Protein AF-A0A1M5Y3I9-F1 (afdb_monomer_lite)

Radius of gyration: 26.67 Å; chains: 1; bounding box: 67×43×31 Å

Secondary structure (DSSP, 8-state):
---HHHHHHHHHHHH---HHHHHHHHHHHHHHHTT-S--HHHHHHS---TT-PPP-----------S-----

Structure (mmCIF, N/CA/C/O backbone):
data_AF-A0A1M5Y3I9-F1
#
_entry.id   AF-A0A1M5Y3I9-F1
#
loop_
_atom_site.group_PDB
_atom_site.id
_atom_site.type_symbol
_atom_site.label_atom_id
_atom_site.label_alt_id
_atom_site.label_comp_id
_atom_site.label_asym_id
_atom_site.label_entity_id
_atom_site.label_seq_id
_atom_site.pdbx_PDB_ins_code
_atom_site.Cartn_x
_atom_site.Cartn_y
_atom_site.Cartn_z
_atom_site.occupancy
_atom_site.B_iso_or_equiv
_atom_site.auth_seq_id
_atom_site.auth_comp_id
_atom_site.auth_asym_id
_atom_site.auth_atom_id
_atom_site.pdbx_PDB_model_num
ATOM 1 N N . MET A 1 1 ? 0.371 -3.465 -17.161 1.00 52.72 1 MET A N 1
ATOM 2 C CA . MET A 1 1 ? 1.266 -4.394 -16.439 1.00 52.72 1 MET A CA 1
ATOM 3 C C . MET A 1 1 ? 0.696 -4.587 -15.049 1.00 52.72 1 MET A C 1
ATOM 5 O O . MET A 1 1 ? 0.488 -3.592 -14.373 1.00 52.72 1 MET A O 1
ATOM 9 N N . SER A 1 2 ? 0.353 -5.816 -14.663 1.00 68.25 2 SER A N 1
ATOM 10 C CA . SER A 1 2 ? -0.157 -6.102 -13.312 1.00 68.25 2 SER A CA 1
ATOM 11 C C . SER A 1 2 ? 1.017 -6.079 -12.338 1.00 68.25 2 SER A C 1
ATOM 13 O O . SER A 1 2 ? 1.945 -6.871 -12.503 1.00 68.25 2 SER A O 1
ATOM 15 N N . ASN A 1 3 ? 1.015 -5.185 -11.347 1.00 85.56 3 ASN A N 1
ATOM 16 C CA . ASN A 1 3 ? 2.046 -5.183 -10.314 1.00 85.56 3 ASN A CA 1
ATOM 17 C C . ASN A 1 3 ? 1.623 -6.121 -9.173 1.00 85.56 3 ASN A C 1
ATOM 19 O O . ASN A 1 3 ? 0.832 -5.750 -8.306 1.00 85.56 3 ASN A O 1
ATOM 23 N N . ALA A 1 4 ? 2.180 -7.336 -9.148 1.00 89.81 4 ALA A N 1
ATOM 24 C CA . ALA A 1 4 ? 1.863 -8.350 -8.135 1.00 89.81 4 ALA A CA 1
ATOM 25 C C . ALA A 1 4 ? 2.022 -7.838 -6.687 1.00 89.81 4 ALA A C 1
ATOM 27 O O . ALA A 1 4 ? 1.324 -8.288 -5.773 1.00 89.81 4 ALA A O 1
ATOM 28 N N . ARG A 1 5 ? 2.916 -6.865 -6.464 1.00 89.69 5 ARG A N 1
ATOM 29 C CA . ARG A 1 5 ? 3.125 -6.250 -5.152 1.00 89.69 5 ARG A CA 1
ATOM 30 C C . ARG A 1 5 ? 1.987 -5.302 -4.775 1.00 89.69 5 ARG A C 1
ATOM 32 O O . ARG A 1 5 ? 1.531 -5.343 -3.632 1.00 89.69 5 ARG A O 1
ATOM 39 N N . ALA A 1 6 ? 1.485 -4.514 -5.726 1.00 93.94 6 ALA A N 1
ATOM 40 C CA . ALA A 1 6 ? 0.299 -3.688 -5.514 1.00 93.94 6 ALA A CA 1
ATOM 41 C C . ALA A 1 6 ? -0.924 -4.556 -5.178 1.00 93.94 6 ALA A C 1
ATOM 43 O O . ALA A 1 6 ? -1.644 -4.274 -4.219 1.00 93.94 6 ALA A O 1
ATOM 44 N N . ASP A 1 7 ? -1.100 -5.677 -5.884 1.00 94.88 7 ASP A N 1
ATOM 45 C CA . ASP A 1 7 ? -2.189 -6.623 -5.613 1.00 94.88 7 ASP A CA 1
ATOM 46 C C . ASP A 1 7 ? -2.092 -7.237 -4.213 1.00 94.88 7 ASP A C 1
ATOM 48 O O . ASP A 1 7 ? -3.102 -7.370 -3.515 1.00 94.88 7 ASP A O 1
ATOM 52 N N . ARG A 1 8 ? -0.875 -7.559 -3.755 1.00 95.50 8 ARG A N 1
ATOM 53 C CA . ARG A 1 8 ? -0.640 -8.029 -2.384 1.00 95.50 8 ARG A CA 1
ATOM 54 C C . ARG A 1 8 ? -1.039 -6.977 -1.350 1.00 95.50 8 ARG A C 1
ATOM 56 O O . ARG A 1 8 ? -1.740 -7.315 -0.398 1.00 95.50 8 ARG A O 1
ATOM 63 N N . TYR A 1 9 ? -0.631 -5.721 -1.528 1.00 96.38 9 TYR A N 1
ATOM 64 C CA . TYR A 1 9 ? -0.977 -4.652 -0.587 1.00 96.38 9 TYR A CA 1
ATOM 65 C C . TYR A 1 9 ? -2.481 -4.373 -0.544 1.00 96.38 9 TYR A C 1
ATOM 67 O O . TYR A 1 9 ? -3.030 -4.216 0.542 1.00 96.38 9 TYR A O 1
ATOM 75 N N . ARG A 1 10 ? -3.182 -4.439 -1.682 1.00 97.25 10 ARG A N 1
ATOM 76 C CA . ARG A 1 10 ? -4.653 -4.331 -1.721 1.00 97.25 10 ARG A CA 1
ATOM 77 C C . ARG A 1 10 ? -5.351 -5.446 -0.953 1.00 97.25 10 ARG A C 1
ATOM 79 O O . ARG A 1 10 ? -6.335 -5.192 -0.264 1.00 97.25 10 ARG A O 1
ATOM 86 N N . ARG A 1 11 ? -4.865 -6.687 -1.068 1.00 98.00 11 ARG A N 1
ATOM 87 C CA . ARG A 1 11 ? -5.419 -7.823 -0.311 1.00 98.00 11 ARG A CA 1
ATOM 88 C C . ARG A 1 11 ? -5.200 -7.651 1.190 1.00 98.00 11 ARG A C 1
ATOM 90 O O . ARG A 1 11 ? -6.127 -7.898 1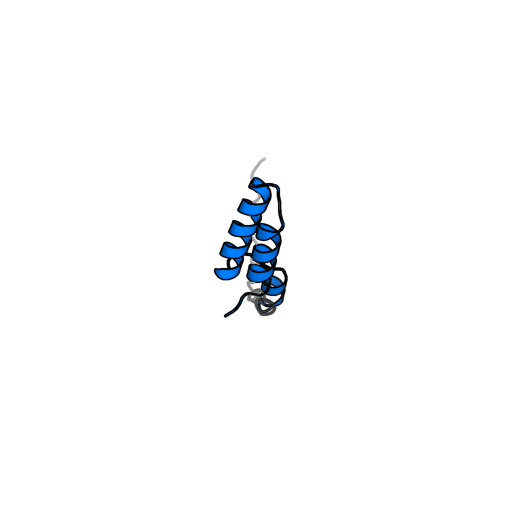.950 1.00 98.00 11 ARG A O 1
ATOM 97 N N . LEU A 1 12 ? -4.016 -7.188 1.597 1.00 98.19 12 LEU A N 1
ATOM 98 C CA . LEU A 1 12 ? -3.725 -6.885 3.000 1.00 98.19 12 LEU A CA 1
ATOM 99 C C . LEU A 1 12 ? -4.615 -5.755 3.528 1.00 98.19 12 LEU A C 1
ATOM 101 O O . LEU A 1 12 ? -5.182 -5.905 4.601 1.00 98.19 12 LEU A O 1
ATOM 105 N N . ALA A 1 13 ? -4.802 -4.677 2.760 1.00 98.12 13 ALA A N 1
ATOM 106 C CA . ALA A 1 13 ? -5.637 -3.546 3.170 1.00 98.12 13 ALA A CA 1
ATOM 107 C C . ALA A 1 13 ? -7.086 -3.968 3.457 1.00 98.12 13 ALA A C 1
ATOM 109 O O . ALA A 1 13 ? -7.681 -3.513 4.423 1.00 98.12 13 ALA A O 1
ATOM 110 N N . ARG A 1 14 ? -7.637 -4.891 2.655 1.00 97.94 14 ARG A N 1
ATOM 111 C CA . ARG A 1 14 ? -8.992 -5.439 2.854 1.00 97.94 14 ARG A CA 1
ATOM 112 C C . ARG A 1 14 ? -9.125 -6.325 4.093 1.00 97.94 14 ARG A C 1
ATOM 114 O O . ARG A 1 14 ? -10.228 -6.463 4.607 1.00 97.94 14 ARG A O 1
ATOM 121 N N . ALA A 1 15 ? -8.042 -6.977 4.508 1.00 98.19 15 ALA A N 1
ATOM 122 C CA . ALA A 1 15 ? -8.029 -7.864 5.669 1.00 98.19 15 ALA A CA 1
ATOM 123 C C . ALA A 1 15 ? -7.695 -7.126 6.978 1.00 98.19 15 ALA A C 1
ATOM 125 O O . ALA A 1 15 ? -7.901 -7.675 8.059 1.00 98.19 15 ALA A O 1
ATOM 126 N N . GLU A 1 16 ? -7.158 -5.911 6.884 1.00 98.06 16 GLU A N 1
ATOM 127 C CA . GLU A 1 16 ? -6.722 -5.110 8.021 1.00 98.06 16 GLU A CA 1
ATOM 128 C C . GLU A 1 16 ? -7.909 -4.392 8.681 1.00 98.06 16 GLU A C 1
ATOM 130 O O . GLU A 1 16 ? -8.735 -3.775 8.011 1.00 98.06 16 GLU A O 1
ATOM 135 N N . GLN A 1 17 ? -7.991 -4.483 10.010 1.00 97.69 17 GLN A N 1
ATOM 136 C CA . GLN A 1 17 ? -9.069 -3.869 10.796 1.00 97.69 17 GLN A CA 1
ATOM 137 C C . GLN A 1 17 ? -8.713 -2.443 11.220 1.00 97.69 17 GLN A C 1
ATOM 139 O O . GLN A 1 17 ? -9.594 -1.601 11.398 1.00 97.69 17 GLN A O 1
ATOM 144 N N . ASP A 1 18 ? -7.419 -2.161 11.382 1.00 98.44 18 ASP A N 1
ATOM 145 C CA . ASP A 1 18 ? -6.935 -0.824 11.689 1.00 98.44 18 ASP A CA 1
ATOM 146 C C . ASP A 1 18 ? -7.009 0.063 10.440 1.00 98.44 18 ASP A C 1
ATOM 148 O O . ASP A 1 18 ? -6.296 -0.138 9.453 1.00 98.44 18 ASP A O 1
ATOM 152 N N . LYS A 1 19 ? -7.857 1.093 10.503 1.00 97.88 19 LYS A N 1
ATOM 153 C CA . LYS A 1 19 ? -8.065 2.023 9.390 1.00 97.88 19 LYS A CA 1
ATOM 154 C C . LYS A 1 19 ? -6.771 2.708 8.941 1.00 97.88 19 LYS A C 1
ATOM 156 O O . LYS A 1 19 ? -6.539 2.834 7.744 1.00 97.88 19 LYS A O 1
ATOM 161 N N . ALA A 1 20 ? -5.922 3.139 9.873 1.00 98.19 20 ALA A N 1
ATOM 162 C CA . ALA A 1 20 ? -4.690 3.842 9.526 1.00 98.19 20 ALA A CA 1
ATOM 163 C C . ALA A 1 20 ? -3.708 2.914 8.798 1.00 98.19 20 ALA A C 1
ATOM 165 O O . ALA A 1 20 ? -3.052 3.328 7.838 1.00 98.19 20 ALA A O 1
ATOM 166 N N . LYS A 1 21 ? -3.639 1.642 9.208 1.00 97.75 21 LYS A N 1
ATOM 167 C CA . LYS A 1 21 ? -2.843 0.629 8.502 1.00 97.75 21 LYS A CA 1
ATOM 168 C C . LYS A 1 21 ? -3.427 0.288 7.134 1.00 97.75 21 LYS A C 1
ATOM 170 O O . LYS A 1 21 ? -2.664 0.189 6.173 1.00 97.75 21 LYS A O 1
ATOM 175 N N . ALA A 1 22 ? -4.747 0.152 7.019 1.00 98.50 22 ALA A N 1
ATOM 176 C CA . ALA A 1 22 ? -5.409 -0.079 5.737 1.00 98.50 22 ALA A CA 1
ATOM 177 C C . ALA A 1 22 ? -5.146 1.075 4.749 1.00 98.50 22 ALA A C 1
ATOM 179 O O . ALA A 1 22 ? -4.755 0.834 3.605 1.00 98.50 22 ALA A O 1
ATOM 180 N N . ASP A 1 23 ? -5.250 2.324 5.211 1.00 98.25 23 ASP A N 1
ATOM 181 C CA . ASP A 1 23 ? -4.959 3.521 4.412 1.00 98.25 23 ASP A CA 1
ATOM 182 C C . ASP A 1 23 ? -3.488 3.568 3.967 1.00 98.25 23 ASP A C 1
ATOM 184 O O . ASP A 1 23 ? -3.181 3.920 2.824 1.00 98.25 23 ASP A O 1
ATOM 188 N N . LEU A 1 24 ? -2.557 3.185 4.848 1.00 97.31 24 LEU A N 1
ATOM 189 C CA . LEU A 1 24 ? -1.141 3.064 4.497 1.00 97.31 24 LEU A CA 1
ATOM 190 C C . LEU A 1 24 ? -0.916 1.998 3.413 1.00 97.31 24 LEU A C 1
ATOM 192 O O . LEU A 1 24 ? -0.190 2.246 2.451 1.00 97.31 24 LEU A O 1
ATOM 196 N N . LEU A 1 25 ? -1.546 0.828 3.540 1.00 97.44 25 LEU A N 1
ATOM 197 C CA . LEU A 1 25 ? -1.442 -0.257 2.560 1.00 97.44 25 LEU A CA 1
ATOM 198 C C . LEU A 1 25 ? -2.005 0.151 1.192 1.00 97.44 25 LEU A C 1
ATOM 200 O O . LEU A 1 25 ? -1.416 -0.196 0.168 1.00 97.44 25 LEU A O 1
ATOM 204 N N . HIS A 1 26 ? -3.086 0.932 1.162 1.00 97.38 26 HIS A N 1
ATOM 205 C CA . HIS A 1 26 ? -3.607 1.506 -0.078 1.00 97.38 26 HIS A CA 1
ATOM 206 C C . HIS A 1 26 ? -2.603 2.447 -0.749 1.00 97.38 26 HIS A C 1
ATOM 208 O O . HIS A 1 26 ? -2.299 2.257 -1.926 1.00 97.38 26 HIS A O 1
ATOM 214 N N . LYS A 1 27 ? -1.999 3.377 0.003 1.00 96.06 27 LYS A N 1
ATOM 215 C CA . LYS A 1 27 ? -0.955 4.272 -0.530 1.00 96.06 27 LYS A CA 1
ATOM 216 C C . LYS A 1 27 ? 0.229 3.487 -1.093 1.00 96.06 27 LYS A C 1
ATOM 218 O O . LYS A 1 27 ? 0.691 3.772 -2.190 1.00 96.06 27 LYS A O 1
ATOM 223 N N . LEU A 1 28 ? 0.692 2.456 -0.383 1.00 94.19 28 LEU A N 1
ATOM 224 C CA . LEU A 1 28 ? 1.777 1.597 -0.869 1.00 94.19 28 LEU A CA 1
ATOM 225 C C . LEU A 1 28 ? 1.411 0.871 -2.170 1.00 94.19 28 LEU A C 1
ATOM 227 O O . LEU A 1 28 ? 2.267 0.715 -3.040 1.00 94.19 28 LEU A O 1
ATOM 231 N N . ALA A 1 29 ? 0.161 0.427 -2.322 1.00 94.50 29 ALA A N 1
ATOM 232 C CA . ALA A 1 29 ? -0.300 -0.183 -3.565 1.00 94.50 29 ALA A CA 1
ATOM 233 C C . ALA A 1 29 ? -0.265 0.813 -4.735 1.00 94.50 29 ALA A C 1
ATOM 235 O O . ALA A 1 29 ? 0.231 0.464 -5.806 1.00 94.50 29 ALA A O 1
ATOM 236 N N . ASP A 1 30 ? -0.723 2.047 -4.517 1.00 93.56 30 ASP A N 1
ATOM 237 C CA . ASP A 1 30 ? -0.739 3.096 -5.543 1.00 93.56 30 ASP A CA 1
ATOM 238 C C . ASP A 1 30 ? 0.680 3.477 -5.987 1.00 93.56 30 ASP A C 1
ATOM 240 O O . ASP A 1 30 ? 0.961 3.579 -7.182 1.00 93.56 30 ASP A O 1
ATOM 244 N N . GLU A 1 31 ? 1.610 3.608 -5.039 1.00 92.69 31 GLU A N 1
ATOM 245 C CA . GLU A 1 31 ? 3.019 3.879 -5.343 1.00 92.69 31 GLU A CA 1
ATOM 246 C C . GLU A 1 31 ? 3.703 2.702 -6.066 1.00 92.69 31 GLU A C 1
ATOM 248 O O . GLU A 1 31 ? 4.581 2.907 -6.909 1.00 92.69 31 GLU A O 1
ATOM 253 N N . CYS A 1 32 ? 3.294 1.456 -5.791 1.00 90.50 32 CYS A N 1
ATOM 254 C CA . CYS A 1 32 ? 3.757 0.290 -6.550 1.00 90.50 32 CYS A CA 1
ATOM 255 C C . CYS A 1 32 ? 3.258 0.323 -7.995 1.00 90.50 32 CYS A C 1
ATOM 257 O O . CYS A 1 32 ? 4.046 0.091 -8.911 1.00 90.50 32 CYS A O 1
ATOM 259 N N . ASP A 1 33 ? 1.976 0.612 -8.209 1.00 90.00 33 ASP A N 1
ATOM 260 C CA . ASP A 1 33 ? 1.380 0.675 -9.549 1.00 90.00 33 ASP A CA 1
ATOM 261 C C . ASP A 1 33 ? 1.991 1.783 -10.410 1.00 90.00 33 ASP A C 1
ATOM 263 O O . ASP A 1 33 ? 2.170 1.602 -11.613 1.00 90.00 33 ASP A O 1
ATOM 267 N N . ARG A 1 34 ? 2.384 2.899 -9.787 1.00 88.06 34 ARG A N 1
ATOM 268 C CA . ARG A 1 34 ? 3.124 3.988 -10.443 1.00 88.06 34 ARG A CA 1
ATOM 269 C C . ARG A 1 34 ? 4.597 3.656 -10.707 1.00 88.06 34 ARG A C 1
ATOM 271 O O . ARG A 1 34 ? 5.267 4.414 -11.400 1.00 88.06 34 ARG A O 1
ATOM 278 N N . GLY A 1 35 ? 5.114 2.560 -10.148 1.00 84.94 35 GLY A N 1
ATOM 279 C CA . GLY A 1 35 ? 6.529 2.190 -10.237 1.00 84.94 35 GLY A CA 1
ATOM 280 C C . GLY A 1 35 ? 7.463 3.076 -9.403 1.00 84.94 35 GLY A C 1
ATOM 281 O O . GLY A 1 35 ? 8.663 3.086 -9.652 1.00 84.94 35 GLY A O 1
ATOM 282 N N . LEU A 1 36 ? 6.933 3.821 -8.425 1.00 81.19 36 LEU A N 1
ATOM 283 C CA . LEU A 1 36 ? 7.682 4.806 -7.629 1.00 81.19 36 LEU A CA 1
ATOM 284 C C . LEU A 1 36 ? 8.346 4.200 -6.390 1.00 81.19 36 LEU A C 1
ATOM 286 O O . LEU A 1 36 ? 9.349 4.716 -5.894 1.00 81.19 36 LEU A O 1
ATOM 290 N N . LEU A 1 37 ? 7.814 3.085 -5.885 1.00 73.56 37 LEU A N 1
ATOM 291 C CA . LEU A 1 37 ? 8.424 2.378 -4.764 1.00 73.56 37 LEU A CA 1
ATOM 292 C C . LEU A 1 37 ? 9.706 1.677 -5.210 1.00 73.56 37 LEU A C 1
ATOM 294 O O . LEU A 1 37 ? 9.664 0.541 -5.693 1.00 73.56 37 LEU A O 1
ATOM 298 N N . CYS A 1 38 ? 10.824 2.361 -4.976 1.00 60.75 38 CYS A N 1
ATOM 299 C CA . CYS A 1 38 ? 12.181 1.880 -5.179 1.00 60.75 38 CYS A CA 1
ATOM 300 C C . CYS A 1 38 ? 12.375 0.514 -4.504 1.00 60.75 38 CYS A C 1
ATOM 302 O O . CYS A 1 38 ? 12.290 0.395 -3.280 1.00 60.75 38 CYS A O 1
ATOM 304 N N . THR A 1 39 ? 12.559 -0.540 -5.301 1.00 63.16 39 THR A N 1
ATOM 305 C CA . THR A 1 39 ? 12.807 -1.899 -4.805 1.00 63.16 39 THR A CA 1
ATOM 306 C C . THR A 1 39 ? 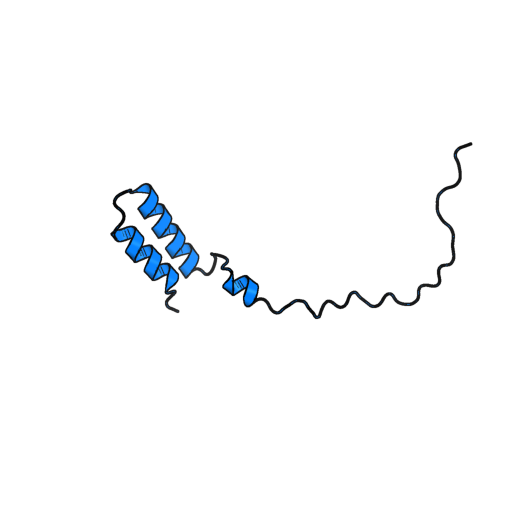14.286 -2.232 -4.861 1.00 63.16 39 THR A C 1
ATOM 308 O O . THR A 1 39 ? 15.027 -1.693 -5.681 1.00 63.16 39 THR A O 1
ATOM 311 N N . ALA A 1 40 ? 14.717 -3.180 -4.026 1.00 61.00 40 ALA A N 1
ATOM 312 C CA . ALA A 1 40 ? 16.044 -3.774 -4.156 1.00 61.00 40 ALA A CA 1
ATOM 313 C C . ALA A 1 40 ? 16.271 -4.347 -5.572 1.00 61.00 40 ALA A C 1
ATOM 315 O O . ALA A 1 40 ? 17.362 -4.209 -6.110 1.00 61.00 40 ALA A O 1
ATOM 316 N N . GLU A 1 41 ? 15.226 -4.875 -6.221 1.00 57.22 41 GLU A N 1
ATOM 317 C CA . GLU A 1 41 ? 15.282 -5.301 -7.627 1.00 57.22 41 GLU A CA 1
ATOM 318 C C . GLU A 1 41 ? 15.606 -4.148 -8.588 1.00 57.22 41 GLU A C 1
ATOM 320 O O . GLU A 1 41 ? 16.338 -4.367 -9.545 1.00 57.22 41 GLU A O 1
ATOM 325 N N . TRP A 1 42 ? 15.145 -2.914 -8.338 1.00 58.84 42 TRP A N 1
ATOM 326 C CA . TRP A 1 42 ? 15.537 -1.757 -9.153 1.00 58.84 42 TRP A CA 1
ATOM 327 C C . TRP A 1 42 ? 17.019 -1.415 -8.981 1.00 58.84 42 TRP A C 1
ATOM 329 O O . TRP A 1 42 ? 17.681 -1.099 -9.964 1.00 58.84 42 TRP A O 1
ATOM 339 N N . LEU A 1 43 ? 17.568 -1.534 -7.766 1.00 57.75 43 LEU A N 1
ATOM 340 C CA . LEU A 1 43 ? 19.005 -1.353 -7.526 1.00 57.75 43 LEU A CA 1
ATOM 341 C C . LEU A 1 43 ? 19.841 -2.447 -8.202 1.00 57.75 43 LEU A C 1
ATOM 343 O O . LEU A 1 43 ? 20.877 -2.133 -8.778 1.00 57.75 43 LEU A O 1
ATOM 347 N N . SER A 1 44 ? 19.379 -3.699 -8.182 1.00 59.78 44 SER A N 1
ATOM 348 C CA . SER A 1 44 ? 20.038 -4.824 -8.862 1.00 59.78 44 SER A CA 1
ATOM 349 C C . SER A 1 44 ? 19.874 -4.799 -10.386 1.00 59.78 44 SER A C 1
ATOM 351 O O . SER A 1 44 ? 20.710 -5.350 -11.093 1.00 59.78 44 SER A O 1
ATOM 353 N N . ALA A 1 45 ? 18.813 -4.167 -10.895 1.00 60.06 45 ALA A N 1
ATOM 354 C CA . ALA A 1 45 ? 18.565 -3.975 -12.323 1.00 60.06 45 ALA A CA 1
ATOM 355 C C . ALA A 1 45 ? 19.186 -2.683 -12.878 1.00 60.06 45 ALA A C 1
ATOM 357 O O . ALA A 1 45 ? 19.131 -2.458 -14.090 1.00 60.06 45 ALA A O 1
ATOM 358 N N . ARG A 1 46 ? 19.781 -1.822 -12.034 1.00 58.47 46 ARG A N 1
ATOM 359 C CA . ARG A 1 46 ? 20.626 -0.741 -12.549 1.00 58.47 46 ARG A CA 1
ATOM 360 C C . ARG A 1 46 ? 21.826 -1.398 -13.225 1.00 58.47 46 ARG A C 1
ATOM 362 O O . ARG A 1 46 ? 22.504 -2.192 -12.571 1.00 58.47 46 ARG A O 1
ATOM 369 N N . PRO A 1 47 ? 22.115 -1.078 -14.500 1.00 60.53 47 PRO A N 1
ATOM 370 C CA . PRO A 1 47 ? 23.384 -1.468 -15.076 1.00 60.53 47 PRO A CA 1
ATOM 371 C C . PRO A 1 47 ? 24.466 -0.926 -14.150 1.00 60.53 47 PRO A C 1
ATOM 373 O O . PRO A 1 47 ? 24.492 0.266 -13.833 1.00 60.53 47 PRO A O 1
ATOM 376 N N . SER A 1 48 ? 25.287 -1.845 -13.656 1.00 59.00 48 SER A N 1
ATOM 377 C CA . SER A 1 48 ? 26.525 -1.537 -12.972 1.00 59.00 48 SER A CA 1
ATOM 378 C C . SER A 1 48 ? 27.218 -0.412 -13.746 1.00 59.00 48 SER A C 1
ATOM 380 O O . SER A 1 48 ? 27.539 -0.565 -14.925 1.00 59.00 48 SER A O 1
ATOM 382 N N . LEU A 1 49 ? 27.419 0.742 -13.109 1.00 58.69 49 LEU A N 1
ATOM 383 C CA . LEU A 1 49 ? 28.255 1.829 -13.629 1.00 58.69 49 LEU A CA 1
ATOM 384 C C . LEU A 1 49 ? 29.746 1.417 -13.597 1.00 58.69 49 LEU A C 1
ATOM 386 O O . LEU A 1 49 ? 30.617 2.233 -13.334 1.00 58.69 49 LEU A O 1
ATOM 390 N N . GLU A 1 50 ?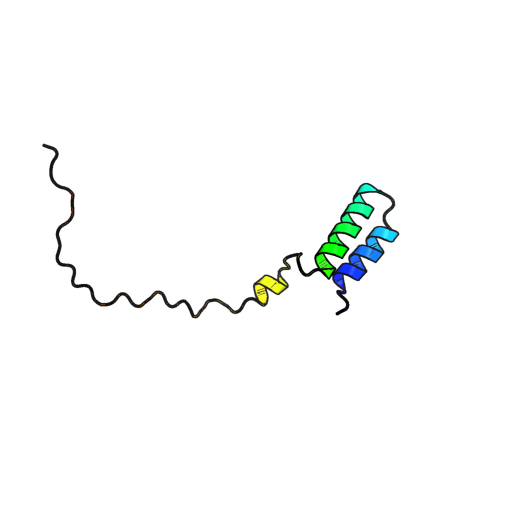 30.065 0.152 -13.890 1.00 51.62 50 GLU A N 1
ATOM 391 C CA . GLU A 1 50 ? 31.431 -0.372 -14.042 1.00 51.62 50 GLU A CA 1
ATOM 392 C C . GLU A 1 50 ? 32.173 0.235 -15.243 1.00 51.62 50 GLU A C 1
ATOM 394 O O . GLU A 1 50 ? 33.370 0.008 -15.397 1.00 51.62 50 GLU A O 1
ATOM 399 N N . ASN A 1 51 ? 31.505 1.048 -16.068 1.00 55.03 51 ASN A N 1
ATOM 400 C CA . ASN A 1 51 ? 32.128 1.747 -17.192 1.00 55.03 51 ASN A CA 1
ATOM 401 C C . ASN A 1 51 ? 32.481 3.215 -16.922 1.00 55.03 51 ASN A C 1
ATOM 403 O O . ASN A 1 51 ? 33.037 3.860 -17.810 1.00 55.03 51 ASN A O 1
ATOM 407 N N . GLU A 1 52 ? 32.263 3.742 -15.715 1.00 58.47 52 GLU A N 1
ATOM 408 C CA . GLU A 1 52 ? 32.940 4.977 -15.297 1.00 58.47 52 GLU A CA 1
ATOM 409 C C . GLU A 1 52 ? 34.382 4.614 -14.912 1.00 58.47 52 GLU A C 1
ATOM 411 O O . GLU A 1 52 ? 34.784 4.671 -13.749 1.00 58.47 52 GLU A O 1
ATOM 416 N N . GLN A 1 53 ? 35.186 4.194 -15.899 1.00 60.00 53 GLN A N 1
ATOM 417 C CA . GLN A 1 53 ? 36.629 4.310 -15.742 1.00 60.00 53 GLN A CA 1
ATOM 418 C C . GLN A 1 53 ? 36.889 5.777 -15.393 1.00 60.00 53 GLN A C 1
ATOM 420 O O . GLN A 1 53 ? 36.488 6.645 -16.178 1.00 60.00 53 GLN A O 1
ATOM 425 N N . PRO A 1 54 ? 37.534 6.087 -14.253 1.00 60.75 54 PRO A N 1
ATOM 426 C CA . PRO A 1 54 ? 37.951 7.454 -14.002 1.00 60.75 54 PRO A CA 1
ATOM 427 C C . PRO A 1 54 ? 38.753 7.898 -15.229 1.00 60.75 54 PRO A C 1
ATOM 429 O O . 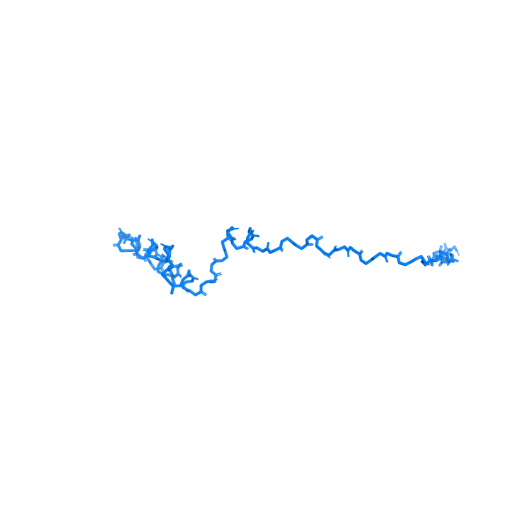PRO A 1 54 ? 39.572 7.104 -15.718 1.00 60.75 54 PRO A O 1
ATOM 432 N N . PRO A 1 55 ? 38.495 9.098 -15.785 1.00 59.56 55 PRO A N 1
ATOM 433 C CA . PRO A 1 55 ? 39.198 9.554 -16.972 1.00 59.56 55 PRO A CA 1
ATOM 434 C C . PRO A 1 55 ? 40.685 9.369 -16.707 1.00 59.56 55 PRO A C 1
ATOM 436 O O . PRO A 1 55 ? 41.193 9.877 -15.703 1.00 59.56 55 PRO A O 1
ATOM 439 N N . LYS A 1 56 ? 41.359 8.558 -17.540 1.00 60.97 56 LYS A N 1
ATOM 440 C CA . LYS A 1 56 ? 42.790 8.298 -17.381 1.00 60.97 56 LYS A CA 1
ATOM 441 C C . LYS A 1 56 ? 43.456 9.654 -17.251 1.00 60.97 56 LYS A C 1
ATOM 443 O O . LYS A 1 56 ? 43.392 10.443 -18.192 1.00 60.97 56 LYS A O 1
ATOM 448 N N . ALA A 1 57 ? 44.024 9.925 -16.077 1.00 58.12 57 ALA A N 1
ATOM 449 C CA . ALA A 1 57 ? 44.757 11.147 -15.822 1.00 58.12 57 ALA A CA 1
ATOM 450 C C . ALA A 1 57 ? 45.830 11.243 -16.906 1.00 58.12 57 ALA A C 1
ATOM 452 O O . ALA A 1 57 ? 46.814 10.500 -16.898 1.00 58.12 57 ALA A O 1
ATOM 453 N N . GLY A 1 58 ? 45.579 12.091 -17.904 1.00 48.47 58 GLY A N 1
ATOM 454 C CA . GL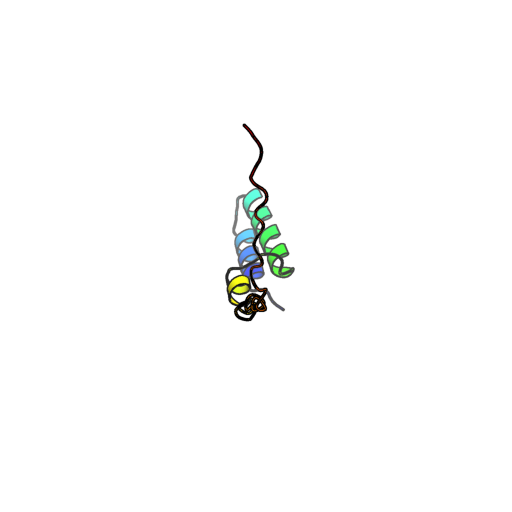Y A 1 58 ? 46.568 12.423 -18.907 1.00 48.47 58 GLY A CA 1
ATOM 455 C C . GLY A 1 58 ? 47.798 12.916 -18.163 1.00 48.47 58 GLY A C 1
ATOM 456 O O . GLY A 1 58 ? 47.668 13.682 -17.211 1.00 48.47 58 GLY A O 1
ATOM 457 N N . ASN A 1 59 ? 48.967 12.422 -18.564 1.00 55.22 59 ASN A N 1
ATOM 458 C CA . ASN A 1 59 ? 50.275 12.774 -18.023 1.00 55.22 59 ASN A CA 1
ATOM 459 C C . ASN A 1 59 ? 50.479 14.302 -17.980 1.00 55.22 59 ASN A C 1
ATOM 461 O O . ASN A 1 59 ? 51.092 14.886 -18.873 1.00 55.22 59 ASN A O 1
ATOM 465 N N . ALA A 1 60 ? 49.995 14.957 -16.929 1.00 52.25 60 ALA A N 1
ATOM 466 C CA . ALA A 1 60 ? 50.320 16.332 -16.612 1.00 52.25 60 ALA A CA 1
ATOM 467 C C . ALA A 1 60 ? 51.607 16.288 -15.796 1.00 52.25 60 ALA A C 1
ATOM 469 O O . ALA A 1 60 ? 51.613 16.009 -14.597 1.00 52.25 60 ALA A O 1
ATOM 470 N N . ARG A 1 61 ? 52.721 16.494 -16.501 1.00 51.47 61 ARG A N 1
ATOM 471 C CA . ARG A 1 61 ? 54.041 16.704 -15.914 1.00 51.47 61 ARG A CA 1
ATOM 472 C C . ARG A 1 61 ? 53.905 17.684 -14.751 1.00 51.47 61 ARG A C 1
ATOM 474 O O . ARG A 1 61 ? 53.496 18.826 -14.932 1.00 51.47 61 ARG A O 1
ATOM 481 N N . HIS A 1 62 ? 54.244 17.200 -13.566 1.00 45.28 62 HIS A N 1
ATOM 482 C CA . HIS A 1 62 ? 54.277 17.947 -12.323 1.00 45.28 62 HIS A CA 1
ATOM 483 C C . HIS A 1 62 ? 55.410 18.985 -12.393 1.00 45.28 62 HIS A C 1
ATOM 485 O O . HIS A 1 62 ? 56.523 18.737 -11.937 1.00 45.28 62 HIS A O 1
ATOM 491 N N . SER A 1 63 ? 55.167 20.144 -13.011 1.00 49.88 63 SER A N 1
ATOM 492 C CA . SER A 1 63 ? 56.012 21.321 -12.803 1.00 49.88 63 SER A CA 1
ATOM 493 C C . SER A 1 63 ? 55.592 21.952 -11.480 1.00 49.88 63 SER A C 1
ATOM 495 O O . SER A 1 63 ? 54.570 22.632 -11.397 1.00 49.88 63 SER A O 1
ATOM 497 N N . GLY A 1 64 ? 56.354 21.643 -10.433 1.00 50.88 64 GLY A N 1
ATOM 498 C CA . GLY A 1 64 ? 56.097 22.099 -9.077 1.00 50.88 64 GLY A CA 1
ATOM 499 C C . GLY A 1 64 ? 56.064 23.621 -8.949 1.00 50.88 64 GLY A C 1
ATOM 500 O O . GLY A 1 64 ? 56.931 24.321 -9.466 1.00 50.88 64 GLY A O 1
ATOM 501 N N . ARG A 1 65 ? 55.074 24.104 -8.197 1.00 46.66 65 ARG A N 1
ATOM 502 C CA . ARG A 1 65 ? 55.121 25.300 -7.343 1.00 46.66 65 ARG A CA 1
ATOM 503 C C . ARG A 1 65 ? 53.925 25.213 -6.392 1.00 46.66 65 ARG A C 1
ATOM 505 O O . ARG A 1 65 ? 52.805 25.550 -6.756 1.00 46.66 65 ARG A O 1
ATOM 512 N N . GLY A 1 66 ? 54.158 24.668 -5.198 1.00 47.06 66 GLY A N 1
ATOM 513 C CA . GLY A 1 66 ? 53.163 24.634 -4.124 1.00 47.06 66 GLY A CA 1
ATOM 514 C C . GLY A 1 66 ? 52.956 26.030 -3.511 1.00 47.06 66 GLY A C 1
ATOM 515 O O . GLY A 1 66 ? 53.934 26.771 -3.389 1.00 47.06 66 GLY A O 1
ATOM 516 N N . PRO A 1 67 ? 51.729 26.410 -3.107 1.00 55.66 67 PRO A N 1
ATOM 517 C CA . PRO A 1 67 ? 51.413 27.752 -2.616 1.00 55.66 67 PRO A CA 1
ATOM 518 C C . PRO A 1 67 ? 51.481 27.851 -1.082 1.00 55.66 67 PRO A C 1
ATOM 520 O O . PRO A 1 67 ? 50.535 28.303 -0.447 1.00 55.66 67 PRO A O 1
ATOM 523 N N . TYR A 1 68 ? 52.585 27.426 -0.466 1.00 51.97 68 TYR A N 1
ATOM 524 C CA . TYR A 1 68 ? 52.783 27.605 0.977 1.00 51.97 68 TYR A CA 1
ATOM 525 C C . TYR A 1 68 ? 54.219 27.988 1.295 1.00 51.97 68 TYR A C 1
ATOM 527 O O . TYR A 1 68 ? 54.999 27.171 1.770 1.00 51.97 68 TYR A O 1
ATOM 535 N N . GLN A 1 69 ? 54.556 29.251 1.062 1.00 57.19 69 GLN A N 1
ATOM 536 C CA . GLN A 1 69 ? 55.535 29.958 1.880 1.00 57.19 69 GLN A CA 1
ATOM 537 C C . GLN A 1 69 ? 55.078 31.406 1.980 1.00 57.19 69 GLN A C 1
ATOM 539 O O . GLN A 1 69 ? 54.903 32.027 0.944 1.00 57.19 69 GLN A O 1
ATOM 544 N N . TYR A 1 70 ? 54.792 31.867 3.200 1.00 47.31 70 TYR A N 1
ATOM 545 C CA . TYR A 1 70 ? 55.071 33.201 3.756 1.00 47.31 70 TYR A CA 1
ATOM 546 C C . TYR A 1 70 ? 54.214 33.407 5.010 1.00 47.31 70 TYR A C 1
ATOM 548 O O . TYR A 1 70 ? 53.150 34.009 4.950 1.00 47.31 70 TYR A O 1
ATOM 556 N N . LEU A 1 71 ? 54.707 32.912 6.148 1.00 52.19 71 LEU A N 1
ATOM 557 C CA . LEU A 1 71 ? 54.471 33.504 7.467 1.00 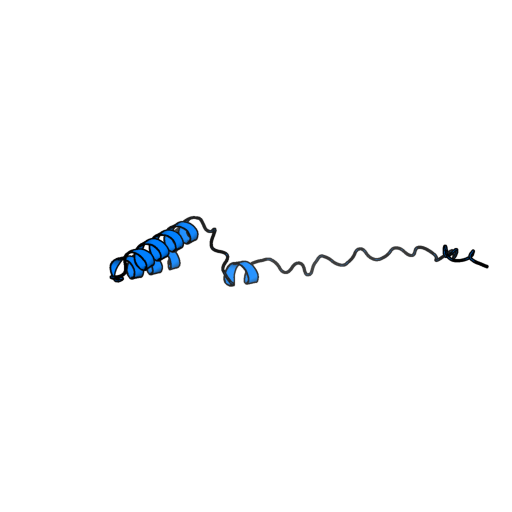52.19 71 LEU A CA 1
ATOM 558 C C . LEU A 1 71 ? 55.742 33.279 8.298 1.00 52.19 71 LEU A C 1
ATOM 560 O O . LEU A 1 71 ? 55.920 32.225 8.909 1.00 52.19 71 LEU A O 1
ATOM 564 N N . ARG A 1 72 ? 56.650 34.255 8.258 1.00 47.88 72 ARG A N 1
ATOM 565 C CA . ARG A 1 72 ? 57.676 34.480 9.276 1.00 47.88 72 ARG A CA 1
ATOM 566 C C . ARG A 1 72 ? 57.819 35.977 9.483 1.00 47.88 72 ARG A C 1
ATOM 568 O O . ARG A 1 72 ? 57.808 36.685 8.453 1.00 47.88 72 ARG A O 1
#

Sequence (72 aa):
MSNARADRYRRLARAEQDKAKADLLHKLADECDRGLLCTAEWLSARPSLENEQPPKAGNARHSGRGPYQYLR

pLDDT: mean 74.3, std 19.92, range [45.28, 98.5]

Foldseek 3Di:
DDQVQLVVLQVVLVVDPDPVSSVVSNVVSVCSVVVNPDDPVNVVPPPPVPVPPPPPPDPPPCPDDDPDDDDD

Organism: NCBI:txid1437360